Protein AF-A0A8F9RP46-F1 (afdb_monomer)

Mean predicted aligned error: 2.95 Å

pLDDT: mean 95.45, std 5.43, range [54.66, 98.31]

Structure (mmCIF, N/CA/C/O backbone):
data_AF-A0A8F9RP46-F1
#
_entry.id   AF-A0A8F9RP46-F1
#
loop_
_atom_site.group_PDB
_atom_site.id
_atom_site.type_symbol
_atom_site.label_atom_id
_atom_site.label_alt_id
_atom_site.label_comp_id
_atom_site.label_asym_id
_atom_site.label_entity_id
_atom_site.label_seq_id
_atom_site.pdbx_PDB_ins_code
_atom_site.Cartn_x
_atom_site.Cartn_y
_atom_site.Cartn_z
_atom_site.occupancy
_atom_site.B_iso_or_equiv
_atom_site.auth_seq_id
_atom_site.auth_comp_id
_atom_site.auth_asym_id
_atom_site.auth_atom_id
_atom_site.pdbx_PDB_model_num
ATOM 1 N N . MET A 1 1 ? -16.648 1.423 -17.908 1.00 54.66 1 MET A N 1
ATOM 2 C CA . MET A 1 1 ? -15.745 2.340 -17.174 1.00 54.66 1 MET A CA 1
ATOM 3 C C . MET A 1 1 ? -14.350 1.733 -17.190 1.00 54.66 1 MET A C 1
ATOM 5 O O . MET A 1 1 ? -14.249 0.522 -17.047 1.00 54.66 1 MET A O 1
ATOM 9 N N . GLY A 1 2 ? -13.309 2.519 -17.469 1.00 77.75 2 GLY A N 1
ATOM 10 C CA . GLY A 1 2 ? -11.932 2.018 -17.550 1.00 77.75 2 GLY A CA 1
ATOM 11 C C . GLY A 1 2 ? -11.278 1.898 -16.171 1.00 77.75 2 GLY A C 1
ATOM 12 O O . GLY A 1 2 ? -11.593 2.668 -15.269 1.00 77.75 2 GLY A O 1
ATOM 13 N N . PHE A 1 3 ? -10.359 0.946 -16.015 1.00 85.25 3 PHE A N 1
ATOM 14 C CA . PHE A 1 3 ? -9.569 0.766 -14.796 1.00 85.25 3 PHE A CA 1
ATOM 15 C C . PHE A 1 3 ? -8.577 1.928 -14.614 1.00 85.25 3 PHE A C 1
ATOM 17 O O . PHE A 1 3 ? -7.629 2.071 -15.391 1.00 85.25 3 PHE A O 1
ATOM 24 N N . ASN A 1 4 ? -8.779 2.765 -13.590 1.00 92.81 4 ASN A N 1
ATOM 25 C CA . ASN A 1 4 ? -7.889 3.890 -13.293 1.00 92.81 4 ASN A CA 1
ATOM 26 C C . ASN A 1 4 ? -6.816 3.494 -12.271 1.00 92.81 4 ASN A C 1
ATOM 28 O O . ASN A 1 4 ? -7.008 3.618 -11.061 1.00 92.81 4 ASN A O 1
ATOM 32 N N . ARG A 1 5 ? -5.650 3.073 -12.774 1.00 94.75 5 ARG A N 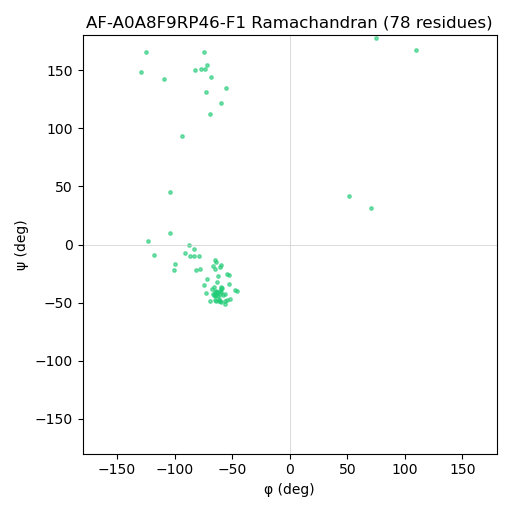1
ATOM 33 C CA . ARG A 1 5 ? -4.491 2.662 -11.961 1.00 94.75 5 ARG A CA 1
ATOM 34 C C . ARG A 1 5 ? -4.1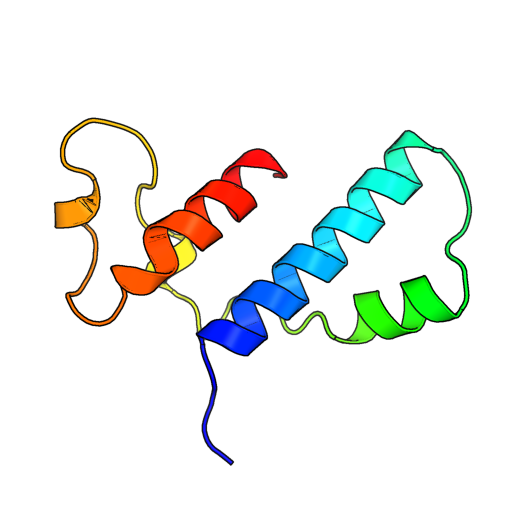40 3.642 -10.834 1.00 94.75 5 ARG A C 1
ATOM 36 O O . ARG A 1 5 ? -3.797 3.204 -9.741 1.00 94.75 5 ARG A O 1
ATOM 43 N N . ASN A 1 6 ? -4.233 4.953 -11.084 1.00 94.38 6 ASN A N 1
ATOM 44 C CA . ASN A 1 6 ? -3.869 5.971 -10.096 1.00 94.38 6 ASN A CA 1
ATOM 45 C C . ASN A 1 6 ? -4.855 5.995 -8.929 1.00 94.38 6 ASN A C 1
ATOM 47 O O . ASN A 1 6 ? -4.446 5.958 -7.772 1.00 94.38 6 ASN A O 1
ATOM 51 N N . GLN A 1 7 ? -6.148 6.023 -9.252 1.00 95.44 7 GLN A N 1
ATOM 52 C CA . GLN A 1 7 ? -7.210 6.028 -8.256 1.00 95.44 7 GLN A CA 1
ATOM 53 C C . GLN A 1 7 ? -7.170 4.754 -7.408 1.00 95.44 7 GLN A C 1
ATOM 55 O O . GLN A 1 7 ? -7.135 4.854 -6.186 1.00 95.44 7 GLN A O 1
ATOM 60 N N . HIS A 1 8 ? -7.075 3.583 -8.045 1.00 96.31 8 HIS A N 1
ATOM 61 C CA . HIS A 1 8 ? -6.998 2.303 -7.337 1.00 96.31 8 HIS A CA 1
ATOM 62 C C . HIS A 1 8 ? -5.800 2.236 -6.381 1.00 96.31 8 HIS A C 1
ATOM 64 O O . HIS A 1 8 ? -5.944 1.795 -5.243 1.00 96.31 8 HIS A O 1
ATOM 70 N N . LEU A 1 9 ? -4.619 2.701 -6.807 1.00 97.06 9 LEU A N 1
ATOM 71 C CA . LEU A 1 9 ? -3.439 2.697 -5.942 1.00 97.06 9 LEU A CA 1
ATOM 72 C C . LEU A 1 9 ? -3.612 3.618 -4.725 1.00 97.06 9 LEU A C 1
ATOM 74 O O . LEU A 1 9 ? -3.239 3.228 -3.622 1.00 97.06 9 LEU A O 1
ATOM 78 N N . ARG A 1 10 ? -4.198 4.810 -4.905 1.00 97.12 10 ARG A N 1
ATOM 79 C CA . ARG A 1 10 ? -4.470 5.738 -3.792 1.00 97.12 10 ARG A CA 1
ATOM 80 C C . ARG A 1 10 ? -5.486 5.168 -2.813 1.00 97.12 10 ARG A C 1
ATOM 82 O O . ARG A 1 10 ? -5.224 5.166 -1.619 1.00 97.12 10 ARG A O 1
ATOM 89 N N . GLU A 1 11 ? -6.599 4.639 -3.315 1.00 97.31 11 GLU A N 1
ATOM 90 C CA . GLU A 1 11 ? -7.649 4.052 -2.476 1.00 97.31 11 GLU A CA 1
ATOM 91 C C . GLU A 1 11 ? -7.109 2.880 -1.646 1.00 97.31 11 GLU A C 1
ATOM 93 O O . GLU A 1 11 ? -7.380 2.794 -0.448 1.00 97.31 11 GLU A O 1
ATOM 98 N N . ASN A 1 12 ? -6.266 2.032 -2.242 1.00 97.88 12 ASN A N 1
ATOM 99 C CA . ASN A 1 12 ? -5.601 0.964 -1.502 1.00 97.88 12 ASN A CA 1
ATOM 100 C C . ASN A 1 12 ? -4.629 1.500 -0.442 1.00 97.88 12 ASN A C 1
ATOM 102 O O . ASN A 1 12 ? -4.618 1.003 0.683 1.00 97.88 12 ASN A O 1
ATOM 106 N N . LEU A 1 13 ? -3.814 2.501 -0.789 1.00 97.81 13 LEU A N 1
ATOM 107 C CA . LEU A 1 13 ? -2.839 3.094 0.127 1.00 97.81 13 LEU A CA 1
ATOM 108 C C . LEU A 1 13 ? -3.523 3.749 1.331 1.00 97.81 13 LEU A C 1
ATOM 110 O O . LEU A 1 13 ? -3.103 3.555 2.470 1.00 97.81 13 LEU A O 1
ATOM 114 N N . ASP A 1 14 ? -4.592 4.499 1.086 1.00 97.62 14 ASP A N 1
ATOM 115 C CA . ASP A 1 14 ? -5.342 5.192 2.125 1.00 97.62 14 ASP A CA 1
ATOM 116 C C . ASP A 1 14 ? -6.062 4.211 3.058 1.00 97.62 14 ASP A C 1
ATOM 118 O O . ASP A 1 14 ? -6.065 4.410 4.273 1.00 97.62 14 ASP A O 1
ATOM 122 N N . ALA A 1 15 ? -6.609 3.116 2.520 1.00 98.25 15 ALA A N 1
ATOM 123 C CA . ALA A 1 15 ? -7.169 2.041 3.332 1.00 98.25 15 ALA A CA 1
ATOM 124 C C . ALA A 1 15 ? -6.107 1.399 4.244 1.00 98.25 15 ALA A C 1
ATOM 126 O O . ALA A 1 15 ? -6.335 1.257 5.445 1.00 98.25 15 ALA A O 1
ATOM 127 N N . LEU A 1 16 ? -4.927 1.070 3.705 1.00 97.94 16 LEU A N 1
ATOM 128 C CA . LEU A 1 16 ? -3.830 0.474 4.479 1.00 97.94 16 LEU A CA 1
ATOM 129 C C . LEU A 1 16 ? -3.313 1.415 5.576 1.00 97.94 16 LEU A C 1
ATOM 131 O O . LEU A 1 16 ? -3.099 0.983 6.707 1.00 97.94 16 LEU A O 1
ATOM 135 N N . ARG A 1 17 ? -3.181 2.717 5.284 1.00 97.81 17 ARG A N 1
ATOM 136 C CA . ARG A 1 17 ? -2.806 3.734 6.283 1.00 97.81 17 ARG A CA 1
ATOM 137 C C . ARG A 1 17 ? -3.757 3.753 7.474 1.00 97.81 17 ARG A C 1
ATOM 139 O O . ARG A 1 17 ? -3.296 3.850 8.610 1.00 97.81 17 ARG A O 1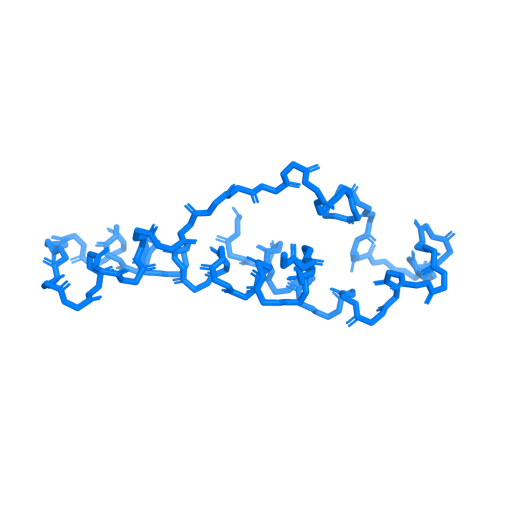
ATOM 146 N N . ILE A 1 18 ? -5.063 3.658 7.222 1.00 98.25 18 ILE A N 1
ATOM 147 C CA . ILE A 1 18 ? -6.072 3.605 8.284 1.00 98.25 18 ILE A CA 1
ATOM 148 C C . ILE A 1 18 ? -5.882 2.342 9.122 1.00 98.25 18 ILE A C 1
ATOM 150 O O . ILE A 1 18 ? -5.811 2.444 10.345 1.00 98.25 18 ILE A O 1
ATOM 154 N N . VAL A 1 19 ? -5.748 1.173 8.487 1.00 97.56 19 VAL A N 1
ATOM 155 C CA . VAL A 1 19 ? -5.564 -0.104 9.198 1.00 97.56 19 VAL A CA 1
ATOM 156 C C . VAL A 1 19 ? -4.352 -0.041 10.130 1.00 97.56 19 VAL A C 1
ATOM 158 O O . VAL A 1 19 ? -4.495 -0.284 11.329 1.00 97.56 19 VAL A O 1
ATOM 161 N N . PHE A 1 20 ? -3.189 0.377 9.624 1.00 97.62 20 PHE A N 1
ATOM 162 C CA . PHE A 1 20 ? -1.973 0.470 10.436 1.00 97.62 20 PHE A CA 1
ATOM 163 C C . PHE A 1 20 ? -2.073 1.524 11.545 1.00 97.62 20 PHE A C 1
ATOM 165 O O . PHE A 1 2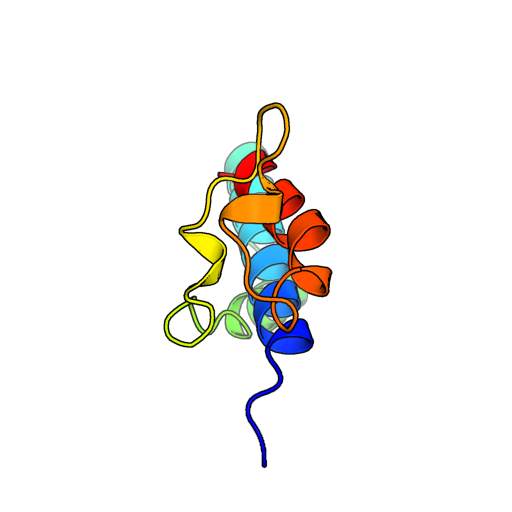0 ? -1.576 1.318 12.656 1.00 97.62 20 PHE A O 1
ATOM 172 N N . ALA A 1 21 ? -2.743 2.652 11.292 1.00 97.56 21 ALA A N 1
ATOM 173 C CA . ALA A 1 21 ? -2.973 3.666 12.318 1.00 97.56 21 ALA A CA 1
ATOM 174 C C . ALA A 1 21 ? -3.882 3.152 13.447 1.00 97.56 21 ALA A C 1
ATOM 176 O O . ALA A 1 21 ? -3.586 3.383 14.621 1.00 97.56 21 ALA A O 1
ATOM 177 N N . LEU A 1 22 ? -4.962 2.442 13.108 1.00 98.12 22 LEU A N 1
ATOM 178 C CA . LEU A 1 22 ? -5.888 1.847 14.075 1.00 98.12 22 LEU A CA 1
ATOM 179 C C . LEU A 1 22 ? -5.207 0.782 14.932 1.00 98.12 22 LEU A C 1
ATOM 181 O O . LEU A 1 22 ? -5.382 0.783 16.153 1.00 98.12 22 LEU A O 1
ATOM 185 N N . GLU A 1 23 ? -4.404 -0.080 14.308 1.00 96.75 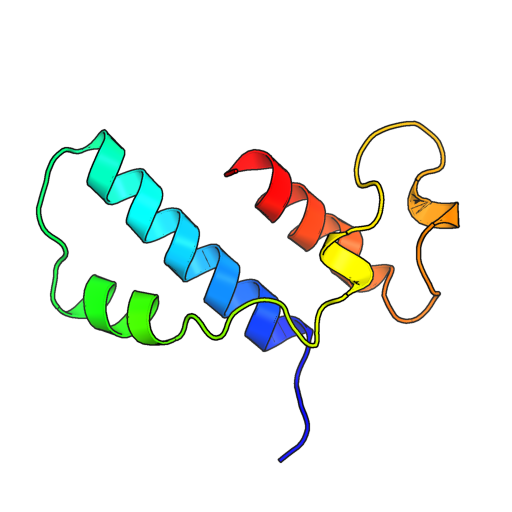23 GLU A N 1
ATOM 186 C CA . GLU A 1 23 ? -3.627 -1.109 14.998 1.00 96.75 23 GLU A CA 1
ATOM 187 C C . GLU A 1 23 ? -2.651 -0.482 16.000 1.00 96.75 23 GLU A C 1
ATOM 189 O O . GLU A 1 23 ? -2.659 -0.829 17.184 1.00 96.75 23 GLU A O 1
ATOM 194 N N . LYS A 1 24 ? -1.885 0.530 15.568 1.00 97.06 24 LYS A N 1
ATOM 195 C CA . LYS A 1 24 ? -0.956 1.268 16.436 1.00 97.06 24 LYS A CA 1
ATOM 196 C C . LYS A 1 24 ? -1.662 1.947 17.613 1.00 97.06 24 LYS A C 1
ATOM 198 O O . LYS A 1 24 ? -1.121 1.985 18.716 1.00 97.06 24 LYS A O 1
ATOM 203 N N . GLN A 1 25 ? -2.855 2.495 17.386 1.00 97.81 25 GLN A N 1
ATOM 204 C CA . GLN A 1 25 ? -3.654 3.190 18.403 1.00 97.81 25 GLN A CA 1
ATOM 205 C C . GLN A 1 25 ? -4.482 2.241 19.284 1.00 97.81 25 GLN A C 1
ATOM 207 O O . GLN A 1 25 ? -5.056 2.692 20.273 1.00 97.81 25 GLN A O 1
ATOM 212 N N . LYS A 1 26 ? -4.563 0.948 18.939 1.00 97.31 26 LYS A N 1
ATOM 213 C CA . LYS A 1 26 ? -5.374 -0.069 19.628 1.00 97.31 26 LYS A CA 1
ATOM 214 C C . LYS A 1 26 ? -6.835 0.351 19.830 1.00 97.31 26 LYS A C 1
ATOM 216 O O . LYS A 1 26 ? -7.417 0.122 20.891 1.00 97.31 26 LYS A O 1
ATOM 221 N N . ARG A 1 27 ? -7.443 0.965 18.811 1.00 97.81 27 ARG A N 1
ATOM 222 C CA . ARG A 1 27 ? -8.847 1.407 18.855 1.00 97.81 27 ARG A CA 1
ATOM 223 C C . ARG A 1 27 ? -9.671 0.848 17.703 1.00 97.81 27 ARG A C 1
ATOM 225 O O . ARG A 1 27 ? -9.142 0.375 16.703 1.00 97.81 27 ARG A O 1
ATOM 232 N N . LYS A 1 28 ? -10.992 0.962 17.834 1.00 97.12 28 LYS A N 1
ATOM 233 C CA . LYS A 1 28 ? -11.934 0.641 16.757 1.00 97.12 28 LYS A CA 1
ATOM 234 C C . LYS A 1 28 ? -11.983 1.759 15.711 1.00 97.12 28 LYS A C 1
ATOM 236 O O . LYS A 1 28 ? -11.769 2.934 16.027 1.00 97.12 28 LYS A O 1
ATOM 241 N N . ALA A 1 29 ? -12.293 1.368 14.479 1.00 97.38 29 ALA A N 1
ATOM 242 C CA . ALA A 1 29 ? -12.547 2.285 13.376 1.00 97.38 29 ALA A CA 1
ATOM 243 C C . ALA A 1 29 ? -13.854 3.063 13.591 1.00 97.38 29 ALA A C 1
ATOM 245 O O . ALA A 1 29 ? -14.840 2.520 14.092 1.00 97.38 29 ALA A O 1
ATOM 246 N N . SER A 1 30 ? -13.866 4.323 13.170 1.00 98.31 30 SER A N 1
ATOM 247 C CA . SER A 1 30 ? -15.089 5.105 12.981 1.00 98.31 30 SER A CA 1
ATOM 248 C C . SER A 1 30 ? -15.840 4.669 11.715 1.00 98.31 30 SER A C 1
ATOM 250 O O . SER A 1 30 ? -15.281 4.008 10.839 1.00 98.31 30 SER A O 1
ATOM 252 N N . ALA A 1 31 ? -17.103 5.080 11.576 1.00 98.19 31 ALA A N 1
ATOM 253 C CA . ALA A 1 31 ? -17.896 4.778 10.380 1.00 98.19 31 ALA A CA 1
ATOM 254 C C . ALA A 1 31 ? -17.260 5.328 9.086 1.00 98.19 31 ALA A C 1
ATOM 256 O O . ALA A 1 31 ? -17.271 4.651 8.060 1.00 98.19 31 ALA A O 1
ATOM 257 N N . ALA A 1 32 ? -16.655 6.521 9.144 1.00 97.81 32 ALA A N 1
ATOM 258 C CA . ALA A 1 32 ? -15.958 7.119 8.005 1.00 97.81 32 ALA A CA 1
ATOM 259 C C . ALA A 1 32 ? -14.704 6.318 7.611 1.00 97.81 32 ALA A C 1
ATOM 261 O O . ALA A 1 32 ? -14.480 6.054 6.431 1.00 97.81 32 ALA A O 1
ATOM 262 N N . GLU A 1 33 ? -13.920 5.871 8.596 1.00 98.19 33 GLU A N 1
ATOM 263 C CA . GLU A 1 33 ? -12.741 5.026 8.366 1.00 98.19 33 GLU A CA 1
ATOM 264 C C . GLU A 1 33 ? -13.123 3.665 7.776 1.00 98.19 33 GLU A C 1
ATOM 266 O O . GLU A 1 33 ? -12.456 3.191 6.860 1.00 98.19 33 GLU A O 1
ATOM 271 N N . ILE A 1 34 ? -14.224 3.059 8.238 1.00 98.19 34 ILE A N 1
ATOM 272 C CA . ILE A 1 34 ? -14.763 1.822 7.653 1.00 98.19 34 ILE A CA 1
ATOM 273 C C . ILE A 1 34 ? -15.125 2.042 6.181 1.00 98.19 34 ILE A C 1
ATOM 275 O O . ILE A 1 34 ? -14.690 1.264 5.333 1.00 98.19 34 ILE A O 1
ATOM 279 N N . ALA A 1 35 ? -15.863 3.109 5.860 1.00 97.56 35 ALA A N 1
ATOM 280 C CA . ALA A 1 35 ? -16.241 3.422 4.482 1.00 97.56 35 ALA A CA 1
ATOM 281 C C . ALA A 1 35 ? -15.017 3.642 3.575 1.00 97.56 35 ALA A C 1
ATOM 283 O O . ALA A 1 35 ? -15.019 3.234 2.415 1.00 97.56 35 ALA A O 1
ATOM 284 N N . GLN A 1 36 ? -13.946 4.247 4.096 1.00 97.12 36 GLN A N 1
ATOM 285 C CA . GLN A 1 36 ? -12.707 4.438 3.346 1.00 97.12 36 GLN A CA 1
ATOM 286 C C . GLN A 1 36 ? -11.931 3.127 3.154 1.00 97.12 36 GLN A C 1
ATOM 288 O O . GLN A 1 36 ? -11.474 2.856 2.046 1.00 97.12 36 GLN A O 1
ATOM 293 N N . MET A 1 37 ? -11.845 2.274 4.180 1.00 97.50 37 MET A N 1
ATOM 294 C CA . MET A 1 37 ? -11.230 0.944 4.065 1.00 97.50 37 MET A CA 1
ATOM 295 C C . MET A 1 37 ? -11.975 0.031 3.081 1.00 97.50 37 MET A C 1
ATOM 297 O O . MET A 1 37 ? -11.341 -0.756 2.386 1.00 97.50 37 MET A O 1
ATOM 301 N N . GLN A 1 38 ? -13.300 0.167 2.954 1.00 97.25 38 GLN A N 1
ATOM 302 C CA . GLN A 1 38 ? -14.108 -0.578 1.976 1.00 97.25 38 GLN A CA 1
ATOM 303 C C . GLN A 1 38 ? -13.764 -0.261 0.511 1.00 97.25 38 GLN A C 1
ATOM 305 O O . GLN A 1 38 ? -14.146 -1.019 -0.377 1.00 97.25 38 GLN A O 1
ATOM 310 N N . ARG A 1 39 ? -13.030 0.829 0.240 1.00 96.75 39 ARG A N 1
ATOM 311 C CA . ARG A 1 39 ? -12.534 1.162 -1.107 1.00 96.75 39 ARG A CA 1
ATOM 312 C C . ARG A 1 39 ? -11.300 0.346 -1.499 1.00 96.75 39 ARG A C 1
ATOM 314 O O . ARG A 1 39 ? -10.902 0.372 -2.662 1.00 96.75 39 ARG A O 1
ATOM 321 N N . TYR A 1 40 ? -10.699 -0.384 -0.557 1.00 97.25 40 TYR A N 1
ATOM 322 C CA . TYR A 1 40 ? -9.610 -1.303 -0.858 1.00 97.25 40 TYR A CA 1
ATOM 323 C C . TYR A 1 40 ? -10.080 -2.375 -1.847 1.00 97.25 40 TYR A C 1
ATOM 325 O O . TYR A 1 40 ? -11.014 -3.129 -1.582 1.00 97.25 40 TYR A O 1
ATOM 333 N N . SER A 1 41 ? -9.397 -2.457 -2.984 1.00 95.69 41 SER A N 1
ATOM 334 C CA . SER A 1 41 ? -9.715 -3.384 -4.077 1.00 95.69 41 SER A CA 1
ATOM 335 C C . SER A 1 41 ? -8.543 -4.301 -4.446 1.00 95.69 41 SER A C 1
ATOM 3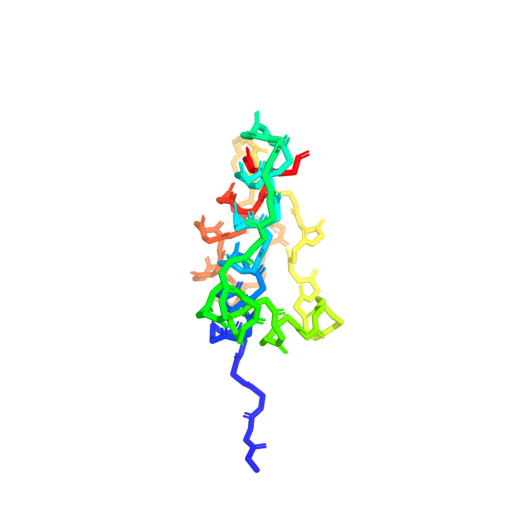37 O O . SER A 1 41 ? -8.650 -5.121 -5.358 1.00 95.69 41 SER A O 1
ATOM 339 N N . GLY A 1 42 ? -7.427 -4.204 -3.716 1.00 95.50 42 GLY A N 1
ATOM 340 C CA . GLY A 1 42 ? -6.226 -5.006 -3.944 1.00 95.50 42 GLY A CA 1
ATOM 341 C C . GLY A 1 42 ? -5.413 -4.572 -5.168 1.00 95.50 42 GLY A C 1
ATOM 342 O O . GLY A 1 42 ? -5.756 -3.636 -5.889 1.00 95.50 42 GLY A O 1
ATOM 343 N N . PHE A 1 43 ? -4.284 -5.245 -5.397 1.00 95.94 43 PHE A N 1
ATOM 344 C CA . PHE A 1 43 ? -3.256 -4.804 -6.353 1.00 95.94 43 PHE A CA 1
ATOM 345 C C . PHE A 1 43 ? -3.232 -5.570 -7.682 1.00 95.94 43 PHE A C 1
ATOM 347 O O . PHE A 1 43 ? -2.305 -5.387 -8.464 1.00 95.94 43 PHE A O 1
ATOM 354 N N . GLY A 1 44 ? -4.224 -6.418 -7.978 1.00 93.38 44 GLY A N 1
ATOM 355 C CA . GLY A 1 44 ? -4.163 -7.355 -9.114 1.00 93.38 44 GLY A CA 1
ATOM 356 C C . GLY A 1 44 ? -3.802 -6.707 -10.462 1.00 93.38 44 GLY A C 1
ATOM 357 O O . GLY A 1 44 ? -2.911 -7.182 -11.167 1.00 93.38 44 GLY A O 1
ATOM 358 N N . GLY A 1 45 ? -4.441 -5.581 -10.800 1.00 92.38 45 GLY A N 1
ATOM 359 C CA . GLY A 1 45 ? -4.146 -4.806 -12.016 1.00 92.38 45 GLY A CA 1
ATOM 360 C C . GLY A 1 45 ? -2.958 -3.839 -11.901 1.00 92.38 45 GLY A C 1
ATOM 361 O O . GLY A 1 45 ? -2.585 -3.205 -12.885 1.00 92.38 45 GLY A O 1
ATOM 362 N N . LEU A 1 46 ? -2.356 -3.711 -10.719 1.00 96.19 46 LEU A N 1
ATOM 363 C CA . LEU A 1 46 ? -1.276 -2.777 -10.391 1.00 96.19 46 LEU A CA 1
ATOM 364 C C . LEU A 1 46 ? 0.072 -3.504 -10.324 1.00 96.19 46 LEU A C 1
ATOM 366 O O . LEU A 1 46 ? 0.840 -3.296 -9.397 1.00 96.19 46 LEU A O 1
ATOM 370 N N . LYS A 1 47 ? 0.381 -4.373 -11.295 1.00 94.25 47 LYS A N 1
ATOM 371 C CA . LYS A 1 47 ? 1.569 -5.254 -11.257 1.00 94.25 47 LYS A CA 1
ATOM 372 C C . LYS A 1 47 ? 2.898 -4.531 -10.997 1.00 94.25 47 LYS A C 1
ATOM 374 O O . LYS A 1 47 ? 3.806 -5.139 -10.442 1.00 94.25 47 LYS A O 1
ATOM 379 N N . PHE A 1 48 ? 3.001 -3.248 -11.353 1.00 96.00 48 PHE A N 1
ATOM 380 C CA . PHE A 1 48 ? 4.177 -2.422 -11.077 1.00 96.00 48 PHE A CA 1
ATOM 381 C C . PHE A 1 48 ? 4.505 -2.297 -9.578 1.00 96.00 48 PHE A C 1
ATOM 383 O O . PHE A 1 48 ? 5.635 -1.955 -9.252 1.00 96.00 48 PHE A O 1
ATOM 390 N N . VAL A 1 49 ? 3.575 -2.607 -8.657 1.00 96.31 49 VAL A N 1
ATOM 391 C CA . VAL A 1 49 ? 3.867 -2.627 -7.209 1.00 96.31 49 VAL A CA 1
ATOM 392 C C . VAL A 1 49 ? 4.874 -3.706 -6.808 1.00 96.31 49 VAL A C 1
ATOM 394 O O . VAL A 1 49 ? 5.386 -3.678 -5.700 1.00 96.31 49 VAL A O 1
ATOM 397 N N . LEU A 1 50 ? 5.158 -4.660 -7.697 1.00 95.75 50 LEU A N 1
ATOM 398 C CA . LEU A 1 50 ? 6.182 -5.684 -7.493 1.00 95.75 50 LEU A CA 1
ATOM 399 C C . LEU A 1 50 ? 7.576 -5.218 -7.942 1.00 95.75 50 LEU A C 1
ATOM 401 O O . LEU A 1 50 ? 8.563 -5.913 -7.699 1.00 95.75 50 LEU A O 1
ATOM 405 N N . ASN A 1 51 ? 7.669 -4.076 -8.628 1.00 96.69 51 ASN A N 1
ATOM 406 C CA . ASN A 1 51 ? 8.936 -3.571 -9.134 1.00 96.69 51 ASN A CA 1
ATOM 407 C C . ASN A 1 51 ? 9.793 -3.004 -7.990 1.00 96.69 51 ASN A C 1
ATOM 409 O O . ASN A 1 51 ? 9.258 -2.450 -7.029 1.00 96.69 51 ASN A O 1
ATOM 413 N N . PRO A 1 52 ? 11.132 -3.043 -8.111 1.00 96.69 52 PRO A N 1
ATOM 414 C CA . PRO A 1 52 ? 12.015 -2.341 -7.190 1.00 96.69 52 PRO A CA 1
ATOM 415 C C . PRO A 1 52 ? 11.691 -0.843 -7.106 1.00 96.69 52 PRO A C 1
ATOM 417 O O . PRO A 1 52 ? 11.520 -0.171 -8.125 1.00 96.69 52 PRO A O 1
ATOM 420 N N . VAL A 1 53 ? 11.651 -0.322 -5.880 1.00 96.50 53 VAL A N 1
ATOM 421 C CA . VAL A 1 53 ? 11.333 1.086 -5.574 1.00 96.50 53 VAL A CA 1
ATOM 422 C C . VAL A 1 53 ? 12.474 1.844 -4.884 1.00 96.50 53 VAL A C 1
ATOM 424 O O . VAL A 1 53 ? 12.388 3.061 -4.722 1.00 96.50 53 VAL A O 1
ATOM 427 N N . GLN A 1 54 ? 13.535 1.147 -4.467 1.00 94.25 54 GLN A N 1
ATOM 428 C CA . GLN A 1 54 ? 14.700 1.703 -3.766 1.00 94.25 54 GLN A CA 1
ATOM 429 C C . GLN A 1 54 ? 16.014 1.267 -4.427 1.00 94.25 54 GLN A C 1
ATOM 431 O O . GLN A 1 54 ? 16.110 0.158 -4.952 1.00 94.25 54 GLN A O 1
ATOM 436 N N . GLY A 1 55 ? 17.031 2.129 -4.357 1.00 93.44 55 GLY A N 1
ATOM 437 C CA . GLY A 1 55 ? 18.342 1.922 -4.978 1.00 93.44 55 GLY A CA 1
ATOM 438 C C . GLY A 1 55 ? 18.584 2.847 -6.172 1.00 93.44 55 GLY A C 1
ATOM 439 O O . GLY A 1 55 ? 17.674 3.515 -6.660 1.00 93.44 55 GLY A O 1
ATOM 440 N N . SER A 1 56 ? 19.831 2.913 -6.636 1.00 92.75 56 SER A N 1
ATOM 441 C CA . SER A 1 56 ? 20.185 3.711 -7.810 1.00 92.75 56 SER A CA 1
ATOM 442 C C . SER A 1 56 ? 19.675 3.053 -9.099 1.00 92.75 56 SER A C 1
ATOM 444 O O . SER A 1 56 ? 19.879 1.861 -9.338 1.00 92.75 56 SER A O 1
ATOM 446 N N . GLY A 1 57 ? 19.010 3.840 -9.949 1.00 94.06 57 GLY A N 1
ATOM 447 C CA . GLY A 1 57 ? 18.542 3.396 -11.264 1.00 94.06 57 GLY A CA 1
ATOM 448 C C . GLY A 1 57 ? 17.388 2.395 -11.221 1.00 94.06 57 GLY A C 1
ATOM 449 O O . GLY A 1 57 ? 17.307 1.526 -12.092 1.00 94.06 57 GLY A O 1
ATOM 450 N N . VAL A 1 58 ? 16.513 2.472 -10.216 1.00 95.56 58 VAL A N 1
ATOM 451 C CA . VAL A 1 58 ? 15.317 1.618 -10.118 1.00 95.56 58 VAL A CA 1
ATOM 452 C C . VAL A 1 58 ? 14.349 1.817 -11.274 1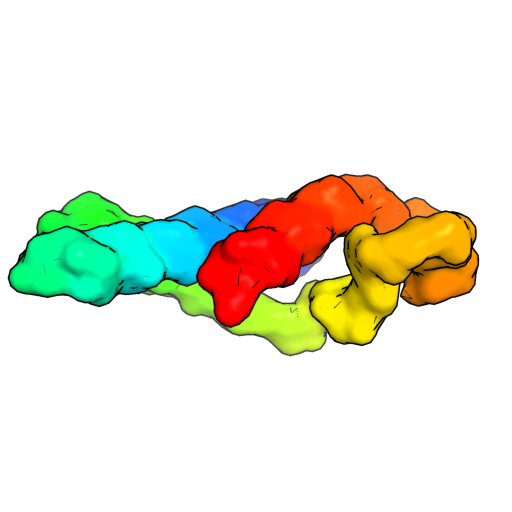.00 95.56 58 VAL A C 1
ATOM 454 O O . VAL A 1 58 ? 13.663 0.878 -11.661 1.00 95.56 58 VAL A O 1
ATOM 457 N N . GLU A 1 59 ? 14.349 2.998 -11.882 1.00 95.50 59 GLU A N 1
ATOM 458 C CA . GLU A 1 59 ? 13.510 3.389 -13.012 1.00 95.50 59 GLU A CA 1
ATOM 459 C C . GLU A 1 59 ? 13.638 2.420 -14.197 1.00 95.50 59 GLU A C 1
ATOM 461 O O . GLU A 1 59 ? 12.690 2.253 -14.959 1.00 95.50 59 GLU A O 1
ATOM 466 N N . LYS A 1 60 ? 14.771 1.712 -14.326 1.00 96.25 60 LYS A N 1
ATOM 467 C CA . LYS A 1 60 ? 14.992 0.707 -15.380 1.00 96.25 60 LYS A CA 1
ATOM 468 C C . LYS A 1 60 ? 14.074 -0.517 -15.280 1.00 96.25 60 LYS A C 1
ATOM 470 O O . LYS A 1 60 ? 13.904 -1.223 -16.268 1.00 96.25 60 LYS A O 1
ATOM 475 N N . TYR A 1 61 ? 13.505 -0.783 -14.102 1.00 96.19 61 TYR A N 1
ATOM 476 C CA . TYR A 1 61 ? 12.553 -1.876 -13.882 1.00 96.19 61 TYR A CA 1
ATOM 477 C C . TYR A 1 61 ? 11.102 -1.463 -14.166 1.00 96.19 61 TYR A C 1
ATOM 479 O O . TYR A 1 61 ? 10.190 -2.275 -14.029 1.00 96.19 61 TYR A O 1
ATOM 487 N N . TRP A 1 62 ? 10.871 -0.207 -14.551 1.00 97.56 62 TRP A N 1
ATOM 488 C CA . TRP A 1 62 ? 9.543 0.357 -14.753 1.00 97.56 62 TRP A CA 1
ATOM 489 C C . TRP A 1 62 ? 9.264 0.587 -16.234 1.00 97.56 62 TRP A C 1
ATOM 491 O O . TRP A 1 62 ? 10.127 1.025 -16.996 1.00 97.56 62 TRP A O 1
ATOM 501 N N . THR A 1 63 ? 8.024 0.338 -16.662 1.00 96.81 63 THR A N 1
ATOM 502 C CA . THR A 1 63 ? 7.603 0.751 -18.005 1.00 96.81 63 THR A CA 1
ATOM 503 C C . THR A 1 63 ? 7.444 2.270 -18.048 1.00 96.81 63 THR A C 1
ATOM 505 O O . THR A 1 63 ? 7.104 2.897 -17.043 1.00 96.81 63 THR A O 1
ATOM 508 N N . LYS A 1 64 ? 7.584 2.876 -19.235 1.00 95.81 64 LYS A N 1
ATOM 509 C CA . LYS A 1 64 ? 7.315 4.315 -19.422 1.00 95.81 64 LYS A CA 1
ATOM 510 C C . LYS A 1 64 ? 5.928 4.727 -18.912 1.00 95.81 64 LYS A C 1
ATOM 512 O O . LYS A 1 64 ? 5.767 5.831 -18.408 1.00 95.81 64 LYS A O 1
ATOM 517 N N . SER A 1 65 ? 4.941 3.837 -19.037 1.00 95.00 65 SER A N 1
ATOM 518 C CA . SER A 1 65 ? 3.566 4.091 -18.598 1.00 95.00 65 SER A CA 1
ATOM 519 C C . SER A 1 65 ? 3.364 3.948 -17.089 1.00 95.00 65 SER A C 1
ATOM 521 O O . SER A 1 65 ? 2.393 4.489 -16.565 1.00 95.00 65 SER A O 1
ATOM 523 N N . ASP A 1 66 ? 4.258 3.225 -16.406 1.00 96.38 66 ASP A N 1
ATOM 524 C CA . ASP A 1 66 ? 4.154 2.959 -14.972 1.00 96.38 66 ASP A CA 1
ATOM 525 C C . ASP A 1 66 ? 5.053 3.865 -14.127 1.00 96.38 66 ASP A C 1
ATOM 527 O O . ASP A 1 66 ? 4.762 4.068 -12.953 1.00 96.38 66 ASP A O 1
ATOM 531 N N . LEU A 1 67 ? 6.112 4.444 -14.708 1.00 96.69 67 LEU A N 1
ATOM 532 C CA . LEU A 1 67 ? 7.011 5.386 -14.026 1.00 96.69 67 LEU A CA 1
ATOM 533 C C . LEU A 1 67 ? 6.285 6.470 -13.204 1.00 96.69 67 LEU A C 1
ATOM 535 O O . LEU A 1 67 ? 6.722 6.733 -12.084 1.00 96.69 67 LEU A O 1
ATOM 539 N N . PRO A 1 68 ? 5.159 7.061 -13.660 1.00 96.25 68 PRO A N 1
ATOM 540 C CA . PRO A 1 68 ? 4.412 8.025 -12.849 1.00 96.25 68 PRO A CA 1
ATOM 541 C C . PRO A 1 68 ? 3.878 7.479 -11.510 1.00 96.25 68 PRO A C 1
ATOM 543 O O . PRO A 1 68 ? 3.554 8.267 -10.623 1.00 96.25 68 PRO A O 1
ATOM 546 N N . PHE A 1 69 ? 3.768 6.157 -11.340 1.00 97.12 69 PHE A N 1
ATOM 547 C CA . PHE A 1 69 ? 3.332 5.520 -10.092 1.00 97.12 69 PHE A CA 1
ATOM 548 C C . PHE A 1 69 ? 4.487 5.188 -9.141 1.00 97.12 69 PHE A C 1
ATOM 550 O O . PHE A 1 69 ? 4.218 4.798 -8.003 1.00 97.12 69 PHE A O 1
ATOM 557 N N . LEU A 1 70 ? 5.750 5.352 -9.556 1.00 96.81 70 LEU A N 1
ATOM 558 C CA . LEU A 1 70 ? 6.916 5.054 -8.720 1.00 96.81 70 LEU A CA 1
ATOM 559 C C . LEU A 1 70 ? 6.873 5.790 -7.365 1.00 96.81 70 LEU A C 1
ATOM 561 O O . LEU A 1 70 ? 7.000 5.108 -6.347 1.00 96.81 70 LEU A O 1
ATOM 565 N N . PRO A 1 71 ? 6.596 7.110 -7.285 1.00 96.25 71 PRO A N 1
ATOM 566 C CA . PRO A 1 71 ? 6.522 7.804 -5.995 1.00 96.25 71 PRO A CA 1
ATOM 567 C C . PRO A 1 71 ? 5.440 7.235 -5.068 1.00 96.25 71 PRO A C 1
ATOM 569 O O . PRO A 1 71 ? 5.673 7.013 -3.883 1.00 96.25 71 PRO A O 1
ATOM 572 N N . LEU A 1 72 ? 4.260 6.930 -5.615 1.00 96.94 72 LEU A N 1
ATOM 573 C CA . LEU A 1 72 ? 3.151 6.398 -4.821 1.00 96.94 72 LEU A CA 1
ATOM 574 C C . LEU A 1 72 ? 3.407 4.946 -4.383 1.00 96.94 72 LEU A C 1
ATOM 576 O O . LEU A 1 72 ? 2.986 4.526 -3.309 1.00 96.94 72 LEU A O 1
ATOM 580 N N . THR A 1 73 ? 4.156 4.187 -5.181 1.00 97.31 73 THR A N 1
ATOM 581 C CA . THR A 1 73 ? 4.589 2.829 -4.828 1.00 97.31 73 THR A CA 1
ATOM 582 C C . THR A 1 73 ? 5.700 2.860 -3.774 1.00 97.31 73 THR A C 1
ATOM 5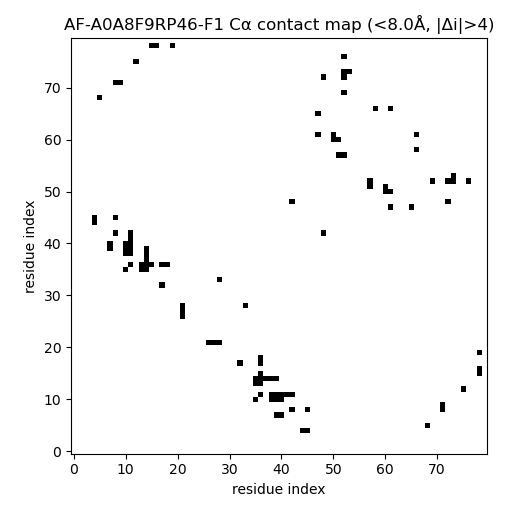84 O O . THR A 1 73 ? 5.704 2.041 -2.863 1.00 97.31 73 THR A O 1
ATOM 587 N N . GLN A 1 74 ? 6.596 3.851 -3.806 1.00 97.06 74 GLN A N 1
ATOM 588 C CA . GLN A 1 74 ? 7.539 4.094 -2.710 1.00 97.06 74 GLN A CA 1
ATOM 589 C C . GLN A 1 74 ? 6.815 4.402 -1.394 1.00 97.06 74 GLN A C 1
ATOM 591 O O . GLN A 1 74 ? 7.245 3.928 -0.346 1.00 97.06 74 GLN A O 1
ATOM 596 N N . GLU A 1 75 ? 5.722 5.173 -1.422 1.00 96.50 75 GLU A N 1
ATOM 597 C CA . GLU A 1 75 ? 4.890 5.399 -0.231 1.00 96.50 75 GLU A CA 1
ATOM 598 C C . GLU A 1 75 ? 4.248 4.110 0.281 1.00 96.50 75 GLU A C 1
ATOM 600 O O . GLU A 1 75 ? 4.263 3.876 1.488 1.00 96.50 75 GLU A O 1
ATOM 605 N N . LEU A 1 76 ? 3.741 3.262 -0.618 1.00 96.75 76 LEU A N 1
ATOM 606 C CA . LEU A 1 76 ? 3.215 1.945 -0.261 1.00 96.75 76 LEU A CA 1
ATOM 607 C C . LEU A 1 76 ? 4.267 1.102 0.474 1.00 96.75 76 LEU A C 1
ATOM 609 O O . LEU A 1 76 ? 3.997 0.599 1.556 1.00 96.75 76 LEU A O 1
ATOM 613 N N . HIS A 1 77 ? 5.489 1.018 -0.052 1.00 95.31 77 HIS A N 1
ATOM 614 C CA . HIS A 1 77 ? 6.577 0.268 0.586 1.00 95.31 77 HIS A CA 1
ATOM 615 C C . HIS A 1 77 ? 7.057 0.847 1.924 1.00 95.31 77 HIS A C 1
ATOM 617 O O . HIS A 1 77 ? 7.744 0.153 2.659 1.00 95.31 77 HIS A O 1
ATOM 623 N N . LYS A 1 78 ? 6.765 2.116 2.235 1.00 94.44 78 LYS A N 1
ATOM 624 C CA . LYS A 1 78 ? 7.126 2.719 3.531 1.00 94.44 78 LYS A CA 1
ATOM 625 C C . LYS A 1 78 ? 6.142 2.371 4.642 1.00 94.44 78 LYS A C 1
ATOM 627 O O . LYS A 1 78 ? 6.482 2.558 5.807 1.00 94.44 78 LYS A O 1
ATOM 632 N N . ILE A 1 79 ? 4.915 1.988 4.286 1.00 94.00 79 ILE A N 1
ATOM 633 C CA . ILE A 1 79 ? 3.871 1.666 5.263 1.00 94.00 79 ILE A CA 1
ATOM 634 C C . ILE A 1 79 ? 3.703 0.160 5.483 1.00 94.00 79 ILE A C 1
ATOM 636 O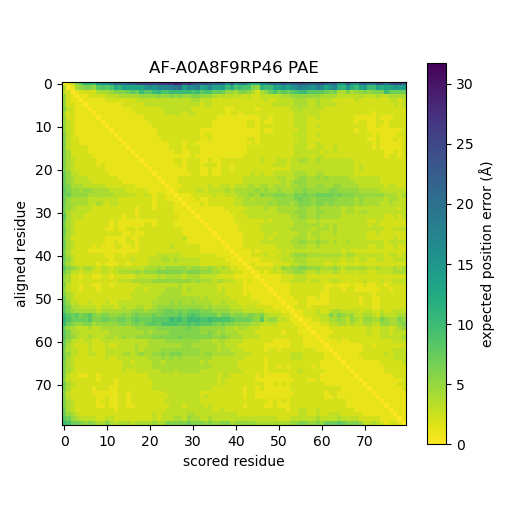 O . ILE A 1 79 ? 3.067 -0.205 6.463 1.00 94.00 79 ILE A O 1
ATOM 640 N N . LEU A 1 80 ? 4.230 -0.674 4.582 1.00 88.88 80 LEU A N 1
ATOM 641 C CA . LEU A 1 80 ? 4.302 -2.133 4.713 1.00 88.88 80 LEU A CA 1
ATOM 642 C C . LEU A 1 80 ? 5.561 -2.534 5.488 1.00 88.88 80 LEU A C 1
ATOM 644 O O . LEU A 1 80 ? 5.461 -3.495 6.279 1.00 88.88 80 LEU A O 1
#

Sequence (80 aa):
MGFNRNQHLRENLDALRIVFALEKQKRKASAAEIAQMQRYSGFGGLKFVLNPVQGSGVEKYWTKSDLPFLPLTQELHKIL

Foldseek 3Di:
DDDDLVVQLVLQLLLLVLVLVCVVVVHDDDPVNVVSVVSNDDCPVVVCLPQDLDDPPSCVRDDPVCSVCSVSSVSVVVSD

Nearest PDB structures (foldseek):
  7m5c-assembly4_G  TM=3.243E-01  e=4.704E+00  Homo sapiens

Solvent-accessible surface area (backbone atoms only — not comparable to full-atom values): 4974 Å² total; per-residue (Å²): 136,83,89,53,67,68,59,54,52,48,35,33,47,55,19,49,52,51,53,55,50,32,62,76,67,72,52,85,79,52,73,68,55,49,60,47,39,68,54,44,77,76,58,82,90,47,65,71,72,76,42,67,73,71,72,88,74,32,68,79,70,44,52,88,89,47,49,84,47,47,68,63,43,39,53,48,64,72,76,108

Radius of gyration: 14.17 Å; Cα contacts (8 Å, |Δi|>4): 54; chains: 1; bounding box: 38×15×39 Å

Secondary structure (DSSP, 8-state):
----HHHHHHHHHHHHHHHHHHHHHT-PPPHHHHHHHTT---STT-GGGGS--SSTTGGGGS-TTTGGGHHHHHHHHHH-